Protein AF-A0A847A794-F1 (afdb_monomer)

Radius of gyration: 13.82 Å; Cα contacts (8 Å, |Δi|>4): 71; chains: 1; bounding box: 27×31×35 Å

Solvent-accessible surface area (backbone atoms only — not comparable to full-atom values): 5258 Å² total; per-residue (Å²): 71,91,89,49,84,73,91,75,89,82,45,78,89,75,60,86,98,60,87,79,86,84,56,71,93,40,60,40,48,83,75,50,47,65,65,72,92,74,74,72,82,85,83,91,84,70,98,59,76,51,78,48,70,56,69,51,71,43,80,90,44,98,80,50,54,69,52,68,54,88,62,51,70,91

Mean predicted aligned error: 4.2 Å

Foldseek 3Di:
DVVDDDDDDADADDDPPGDDDDDQCWQGHPVRDRDDPDDDDDDDDDPDWDKDKDKDFDPVDPVGDIDIDDIDTD

Secondary structure (DSSP, 8-state):
--SSPPP--------TT------TTS-BTTTTBPPPSS--------SS--EE--EEEETTSTT-EEEEPPPEE-

Structure (mmCIF, N/CA/C/O backbone):
data_AF-A0A847A794-F1
#
_entry.id   AF-A0A847A794-F1
#
loop_
_atom_site.group_PDB
_atom_site.id
_atom_site.type_symbol
_atom_site.label_atom_id
_atom_site.label_alt_id
_atom_site.label_comp_id
_atom_site.label_asym_id
_atom_site.label_entity_id
_atom_site.label_seq_id
_atom_site.pdbx_PDB_ins_code
_atom_site.Cartn_x
_atom_site.Cartn_y
_atom_site.Cartn_z
_atom_site.occupancy
_atom_site.B_iso_or_equiv
_atom_site.auth_seq_id
_atom_site.auth_comp_id
_atom_site.auth_asym_id
_atom_site.auth_atom_id
_atom_site.pdbx_PDB_model_num
ATOM 1 N N . PHE A 1 1 ? -6.783 -11.391 5.314 1.00 92.88 1 PHE A N 1
ATOM 2 C CA . PHE A 1 1 ? -7.252 -10.817 6.593 1.00 92.88 1 PHE A CA 1
ATOM 3 C C . PHE A 1 1 ? -6.940 -11.825 7.687 1.00 92.88 1 PHE A C 1
ATOM 5 O O . PHE A 1 1 ? -6.456 -12.899 7.350 1.00 92.88 1 PHE A O 1
ATOM 12 N N . GLU A 1 2 ? -7.159 -11.508 8.961 1.00 94.31 2 GLU A N 1
ATOM 13 C CA . GLU A 1 2 ? -6.888 -12.472 10.044 1.00 94.31 2 GLU A CA 1
ATOM 14 C C . GLU A 1 2 ? -7.879 -13.646 10.049 1.00 94.31 2 GLU A C 1
ATOM 16 O O . GLU A 1 2 ? -7.509 -14.765 10.382 1.00 94.31 2 GLU A O 1
ATOM 21 N N . ASP A 1 3 ? -9.123 -13.398 9.635 1.00 94.88 3 ASP A N 1
ATOM 22 C CA . ASP A 1 3 ? -10.271 -14.300 9.787 1.00 94.88 3 ASP A CA 1
ATOM 23 C C . ASP A 1 3 ? -10.879 -14.778 8.456 1.00 94.88 3 ASP A C 1
ATOM 25 O O . ASP A 1 3 ? -11.861 -15.519 8.442 1.00 94.88 3 A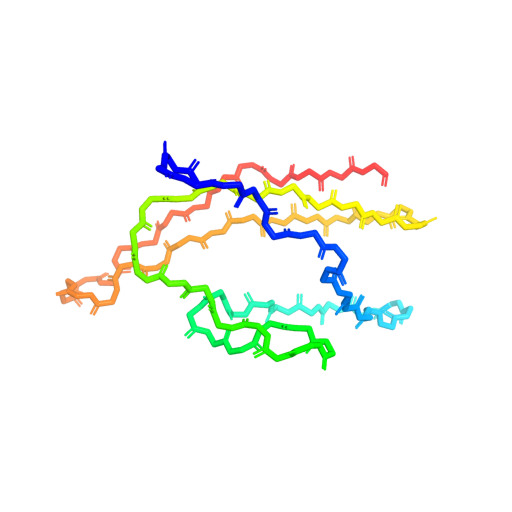SP A O 1
ATOM 29 N N . ARG A 1 4 ? -10.325 -14.336 7.322 1.00 94.25 4 ARG A N 1
ATOM 30 C CA . ARG A 1 4 ? -10.843 -14.640 5.980 1.00 94.25 4 ARG A CA 1
ATOM 31 C C . ARG A 1 4 ? -9.784 -14.526 4.893 1.00 94.25 4 ARG A C 1
ATOM 33 O O . ARG A 1 4 ? -8.771 -13.824 5.032 1.00 94.25 4 ARG A O 1
ATOM 40 N N . GLU A 1 5 ? -10.112 -15.148 3.768 1.00 96.44 5 GLU A N 1
ATOM 41 C CA . GLU A 1 5 ? -9.321 -15.151 2.542 1.00 96.44 5 GLU A CA 1
ATOM 42 C C . GLU A 1 5 ? -8.975 -13.734 2.042 1.00 96.44 5 GLU A C 1
ATOM 44 O O . GLU A 1 5 ? -9.750 -12.784 2.228 1.00 96.44 5 GLU A O 1
ATOM 49 N N . PRO A 1 6 ? -7.798 -13.551 1.414 1.00 95.81 6 PRO A N 1
ATOM 50 C CA . PRO A 1 6 ? -7.396 -12.273 0.853 1.00 95.81 6 PRO A CA 1
ATOM 51 C C . PRO A 1 6 ? -8.223 -11.930 -0.389 1.00 95.81 6 PRO A C 1
ATOM 53 O O . PRO A 1 6 ? -8.501 -12.776 -1.238 1.00 95.81 6 PRO A O 1
ATOM 56 N N . VAL A 1 7 ? -8.545 -10.648 -0.535 1.00 94.94 7 VAL A N 1
ATOM 57 C CA . VAL A 1 7 ? -9.142 -10.114 -1.760 1.00 94.94 7 VAL A CA 1
ATOM 58 C C . VAL A 1 7 ? -8.025 -9.924 -2.785 1.00 94.94 7 VAL A C 1
ATOM 60 O O . VAL A 1 7 ? -7.015 -9.285 -2.495 1.00 94.94 7 VAL A O 1
ATOM 63 N N . LYS A 1 8 ? -8.187 -10.513 -3.972 1.00 94.69 8 LYS A N 1
ATOM 64 C CA . LYS A 1 8 ? -7.207 -10.484 -5.068 1.00 94.69 8 LYS A CA 1
ATOM 65 C C . LYS A 1 8 ? -7.800 -9.794 -6.294 1.00 94.69 8 LYS A C 1
ATOM 67 O O . LYS A 1 8 ? -9.013 -9.651 -6.398 1.00 94.69 8 LYS A O 1
ATOM 72 N N . GLY A 1 9 ? -6.936 -9.409 -7.233 1.00 93.25 9 GLY A N 1
ATOM 73 C CA . GLY A 1 9 ? -7.356 -8.817 -8.508 1.00 93.25 9 GLY A CA 1
ATOM 74 C C . GLY A 1 9 ? -7.841 -7.371 -8.398 1.00 93.25 9 GLY A C 1
ATOM 75 O O . GLY A 1 9 ? -8.582 -6.920 -9.262 1.00 93.25 9 GLY A O 1
ATOM 76 N N . LEU A 1 10 ? -7.443 -6.656 -7.341 1.00 93.69 10 LEU A N 1
ATOM 77 C CA . LEU A 1 10 ? -7.634 -5.212 -7.254 1.00 93.69 10 LEU A CA 1
ATOM 78 C C . LEU A 1 10 ? -6.614 -4.532 -8.168 1.00 93.69 10 LEU A C 1
ATOM 80 O O . LEU A 1 10 ? -5.413 -4.771 -8.025 1.00 93.69 10 LEU A O 1
ATOM 84 N N . THR A 1 11 ? -7.090 -3.711 -9.099 1.00 95.19 11 THR A N 1
ATOM 85 C CA . THR A 1 11 ? -6.254 -3.011 -10.080 1.00 95.19 11 THR A CA 1
ATOM 86 C C . THR A 1 11 ? -6.348 -1.510 -9.885 1.00 95.19 11 THR A C 1
ATOM 88 O O . THR A 1 11 ? -7.401 -0.967 -9.553 1.00 95.19 11 THR A O 1
ATOM 91 N N . ALA A 1 12 ? -5.224 -0.835 -10.089 1.00 93.19 12 ALA A N 1
ATOM 92 C CA . ALA A 1 12 ? -5.152 0.611 -10.140 1.00 93.19 12 ALA A CA 1
ATOM 93 C C . ALA A 1 12 ? -4.055 1.021 -11.121 1.00 93.19 12 ALA A C 1
ATOM 95 O O . ALA A 1 12 ? -3.057 0.316 -11.263 1.00 93.19 12 ALA A O 1
ATOM 96 N N . MET A 1 13 ? -4.233 2.167 -11.774 1.00 94.62 13 MET A N 1
ATOM 97 C CA . MET A 1 13 ? -3.288 2.673 -12.764 1.00 94.62 13 MET A CA 1
ATOM 98 C C . MET A 1 13 ? -2.623 3.955 -12.273 1.00 94.62 13 MET A C 1
ATOM 100 O O . MET A 1 13 ? -3.291 4.905 -11.864 1.00 94.62 13 MET A O 1
ATOM 104 N N . VAL A 1 14 ? -1.296 3.989 -12.365 1.00 94.25 14 VAL A N 1
ATOM 105 C CA . VAL A 1 14 ? -0.494 5.199 -12.184 1.00 94.25 14 VAL A CA 1
ATOM 106 C C . VAL A 1 14 ? 0.105 5.541 -13.539 1.00 94.25 14 VAL A C 1
ATOM 108 O O . VAL A 1 14 ? 0.826 4.740 -14.123 1.00 94.25 14 VAL A O 1
ATOM 111 N N . ALA A 1 15 ? -0.238 6.712 -14.074 1.00 95.56 15 ALA A N 1
ATOM 112 C CA . ALA A 1 15 ? 0.302 7.148 -15.355 1.00 95.56 15 ALA A CA 1
ATOM 113 C C . ALA A 1 15 ? 1.816 7.405 -15.257 1.00 95.56 15 ALA A C 1
ATOM 115 O O . ALA A 1 15 ? 2.330 7.748 -14.190 1.00 95.56 15 ALA A O 1
ATOM 116 N N . ALA A 1 16 ? 2.515 7.280 -16.387 1.00 95.81 16 ALA A N 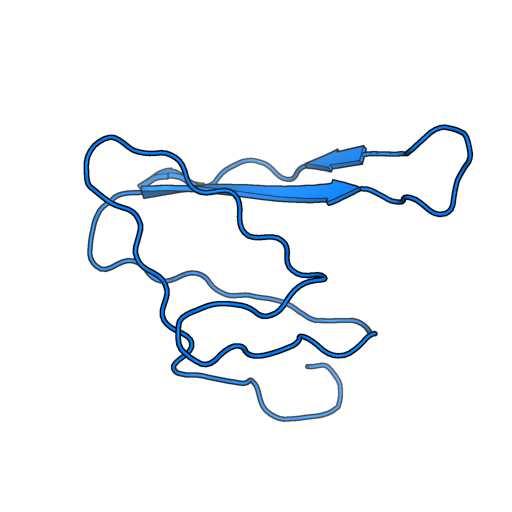1
ATOM 117 C CA . ALA A 1 16 ? 3.945 7.557 -16.469 1.00 95.81 16 ALA A CA 1
ATOM 118 C C . ALA A 1 16 ? 4.280 8.951 -15.913 1.00 95.81 16 ALA A C 1
ATOM 120 O O . ALA A 1 16 ? 3.553 9.919 -16.150 1.00 95.81 16 ALA A O 1
ATOM 121 N N . GLU A 1 17 ? 5.385 9.039 -15.167 1.00 95.25 17 GLU A N 1
ATOM 122 C CA . GLU A 1 17 ? 5.859 10.276 -14.530 1.00 95.25 17 GLU A CA 1
ATOM 123 C C . GLU A 1 17 ? 4.821 10.939 -13.605 1.00 95.25 17 GLU A C 1
ATOM 125 O O . GLU A 1 17 ? 4.738 12.167 -13.509 1.00 95.25 17 GLU A O 1
ATOM 130 N N . ARG A 1 18 ? 3.975 10.150 -12.934 1.00 97.00 18 ARG A N 1
ATOM 131 C CA . ARG A 1 18 ? 3.003 10.657 -11.959 1.00 97.00 18 ARG A CA 1
ATOM 132 C C . ARG A 1 18 ? 3.146 9.961 -10.617 1.00 97.00 18 ARG A C 1
ATOM 134 O O . ARG A 1 18 ? 3.628 8.840 -10.512 1.00 97.00 18 ARG A O 1
ATOM 141 N N . VAL A 1 19 ? 2.667 10.653 -9.589 1.00 95.12 19 VAL A N 1
ATOM 142 C CA . VAL A 1 19 ? 2.473 10.111 -8.245 1.00 95.12 19 VAL A CA 1
ATOM 143 C C . VAL A 1 19 ? 0.978 9.950 -8.024 1.00 95.12 19 VAL A C 1
ATOM 145 O O . VAL A 1 19 ? 0.195 10.831 -8.388 1.00 95.12 19 VAL A O 1
ATOM 148 N N . HIS A 1 20 ? 0.580 8.841 -7.410 1.00 93.75 20 HIS A N 1
ATOM 149 C CA . HIS A 1 20 ? -0.798 8.619 -7.003 1.00 93.75 20 HIS A CA 1
ATOM 150 C C . HIS A 1 20 ? -0.850 8.159 -5.547 1.00 93.75 20 HIS A C 1
ATOM 152 O O . HIS A 1 20 ? -0.194 7.191 -5.167 1.00 93.75 20 HIS A O 1
ATOM 158 N N . CYS A 1 21 ? -1.638 8.860 -4.732 1.00 92.94 21 CYS A N 1
ATOM 159 C CA . CYS A 1 21 ? -1.801 8.561 -3.313 1.00 92.94 21 CYS A CA 1
ATOM 160 C C . CYS A 1 21 ? -3.131 7.842 -3.088 1.00 92.94 21 CYS A C 1
ATOM 162 O O . CYS A 1 21 ? -4.188 8.472 -3.063 1.00 92.94 21 CYS A O 1
ATOM 164 N N . PHE A 1 22 ? -3.078 6.526 -2.897 1.00 93.25 22 PHE A N 1
ATOM 165 C CA . PHE A 1 22 ? -4.266 5.731 -2.602 1.00 93.25 22 PHE A CA 1
ATOM 166 C C . PHE A 1 22 ? -4.701 5.914 -1.149 1.00 93.25 22 PHE A C 1
ATOM 168 O O . PHE A 1 22 ? -3.945 5.648 -0.213 1.00 93.25 22 PHE A O 1
ATOM 175 N N . ARG A 1 23 ? -5.953 6.325 -0.957 1.00 92.19 23 ARG A N 1
ATOM 176 C CA . ARG A 1 23 ? -6.592 6.366 0.356 1.00 92.19 23 ARG A CA 1
ATOM 177 C C . ARG A 1 23 ? -7.245 5.026 0.655 1.00 92.19 23 ARG A C 1
ATOM 179 O O . ARG A 1 23 ? -8.273 4.700 0.080 1.00 92.19 23 ARG A O 1
ATOM 186 N N . LEU A 1 24 ? -6.653 4.261 1.569 1.00 92.50 24 LEU A N 1
ATOM 187 C CA . LEU A 1 24 ? -7.146 2.927 1.939 1.00 92.50 24 LEU A CA 1
ATOM 188 C C . LEU A 1 24 ? -8.430 2.953 2.780 1.00 92.50 24 LEU A C 1
ATOM 190 O O . LEU A 1 24 ? -9.061 1.920 2.980 1.00 92.50 24 LEU A O 1
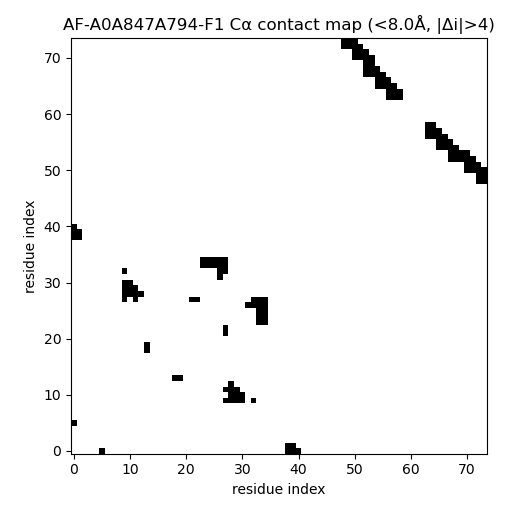ATOM 194 N N . ASP A 1 25 ? -8.819 4.126 3.278 1.00 90.81 25 ASP A N 1
ATOM 195 C CA .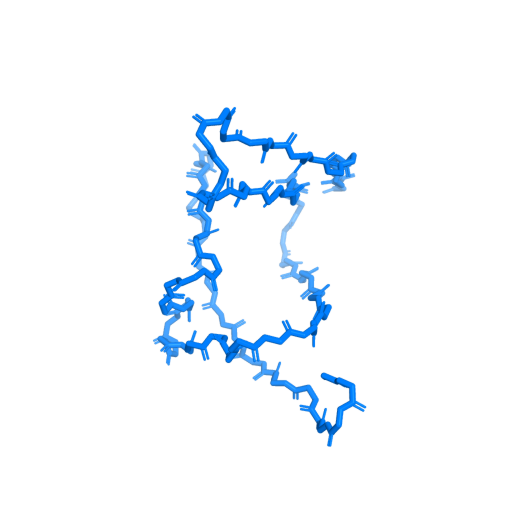 ASP A 1 25 ? -10.120 4.356 3.898 1.00 90.81 25 ASP A CA 1
ATOM 196 C C . ASP A 1 25 ? -11.225 4.663 2.872 1.00 90.81 25 ASP A C 1
ATOM 198 O O . ASP A 1 25 ? -12.396 4.706 3.240 1.00 90.81 25 ASP A O 1
ATOM 202 N N . GLN A 1 26 ? -10.877 4.830 1.593 1.00 92.38 26 GLN A N 1
ATOM 203 C CA . GLN A 1 26 ? -11.804 5.056 0.484 1.00 92.38 26 GLN A CA 1
ATOM 204 C C . GLN A 1 26 ? -11.854 3.843 -0.461 1.00 92.38 26 GLN A C 1
ATOM 206 O O . GLN A 1 26 ? -10.981 2.972 -0.392 1.00 92.38 26 GLN A O 1
ATOM 211 N N . PRO A 1 27 ? -12.851 3.778 -1.367 1.00 94.12 27 PRO A N 1
ATOM 212 C CA . PRO A 1 27 ? -12.921 2.723 -2.367 1.00 94.12 27 PRO A CA 1
ATOM 213 C C . PRO A 1 27 ? -11.661 2.679 -3.237 1.00 94.12 27 PRO A C 1
ATOM 215 O O . PRO A 1 27 ? -11.295 3.671 -3.870 1.00 94.12 27 PRO A O 1
ATOM 218 N N . LEU A 1 28 ? -11.014 1.516 -3.273 1.00 92.69 28 LEU A N 1
ATOM 219 C CA . LEU A 1 28 ? -9.736 1.304 -3.938 1.00 92.69 28 LEU A CA 1
ATOM 220 C C . LEU A 1 28 ? -9.919 0.733 -5.347 1.00 92.69 28 LEU A C 1
ATOM 222 O O . LEU A 1 28 ? -10.662 -0.234 -5.545 1.00 92.69 28 LEU A O 1
ATOM 226 N N . GLY A 1 29 ? -9.157 1.290 -6.289 1.00 88.88 29 GLY A N 1
ATOM 227 C CA . GLY A 1 29 ? -8.992 0.745 -7.632 1.00 88.88 29 GLY A CA 1
ATOM 228 C C . GLY A 1 29 ? -10.249 0.791 -8.499 1.00 88.88 29 GLY A C 1
ATOM 229 O O . GLY A 1 29 ? -11.273 1.380 -8.137 1.00 88.88 29 GLY A O 1
ATOM 230 N N . ASP A 1 30 ? -10.175 0.128 -9.648 1.00 89.25 30 ASP A N 1
ATOM 231 C CA . ASP A 1 30 ? -11.270 0.081 -10.627 1.00 89.25 30 ASP A CA 1
ATOM 232 C C . ASP A 1 30 ? -12.492 -0.667 -10.077 1.00 89.25 30 ASP A C 1
ATOM 234 O O . ASP A 1 30 ? -13.640 -0.356 -10.401 1.00 89.25 30 ASP A O 1
ATOM 238 N N . GLN A 1 31 ? -12.247 -1.626 -9.182 1.00 92.62 31 GLN A N 1
ATOM 239 C CA . GLN A 1 31 ? -13.268 -2.440 -8.528 1.00 92.62 31 GLN A CA 1
ATOM 240 C C . GLN A 1 31 ? -13.993 -1.688 -7.401 1.00 92.62 31 GLN A C 1
ATOM 242 O O . GLN A 1 31 ? -14.941 -2.231 -6.833 1.00 92.62 31 GLN A O 1
ATOM 247 N N . ARG A 1 32 ? -13.562 -0.460 -7.059 1.00 93.19 32 ARG A N 1
ATOM 248 C CA . ARG A 1 32 ? -14.097 0.348 -5.947 1.00 93.19 32 ARG A CA 1
ATOM 249 C C . ARG A 1 32 ? -14.221 -0.457 -4.651 1.00 93.19 32 ARG A C 1
ATOM 251 O O . ARG A 1 32 ? -15.213 -0.356 -3.926 1.00 93.19 32 ARG A O 1
ATOM 258 N N . PHE A 1 33 ? -13.220 -1.282 -4.365 1.00 94.19 33 PHE A N 1
ATOM 259 C CA . PHE A 1 33 ? -13.254 -2.151 -3.200 1.00 94.19 33 PHE A CA 1
ATOM 260 C C . PHE A 1 33 ? -13.018 -1.333 -1.931 1.00 94.19 33 PHE A C 1
ATOM 262 O O . PHE A 1 33 ? -11.974 -0.704 -1.774 1.00 94.19 33 PHE A O 1
ATOM 269 N N . GLN A 1 34 ? -13.980 -1.358 -1.011 1.00 95.75 34 GLN A N 1
ATOM 270 C CA . GLN A 1 34 ? -13.828 -0.732 0.295 1.00 95.75 34 GLN A CA 1
ATOM 271 C C . GLN A 1 34 ? -13.213 -1.730 1.275 1.00 95.75 34 GLN A C 1
ATOM 273 O O . GLN A 1 34 ? -13.821 -2.753 1.601 1.00 95.75 34 GLN A O 1
ATOM 278 N N . ILE A 1 35 ? -12.024 -1.409 1.784 1.00 93.81 35 ILE A N 1
ATOM 279 C CA . ILE A 1 35 ? -11.377 -2.223 2.813 1.00 93.81 35 ILE A CA 1
ATOM 280 C C . ILE A 1 35 ? -12.226 -2.144 4.093 1.00 93.81 35 ILE A C 1
ATOM 282 O O . ILE A 1 35 ? -12.546 -1.039 4.548 1.00 93.81 35 ILE A O 1
ATOM 286 N N . PRO A 1 36 ? -12.624 -3.290 4.675 1.00 92.06 36 PRO A N 1
ATOM 287 C CA . PRO A 1 36 ? -13.384 -3.304 5.915 1.00 92.06 36 PRO A CA 1
ATOM 288 C C . PRO A 1 36 ? -12.518 -2.825 7.082 1.00 92.06 36 PRO A C 1
ATOM 290 O O . PRO A 1 36 ? -11.301 -3.008 7.093 1.00 92.06 36 PRO A O 1
ATOM 293 N N . SER A 1 37 ? -13.153 -2.252 8.102 1.00 90.00 37 SER A N 1
ATOM 294 C CA . SER A 1 37 ? -12.460 -1.899 9.340 1.00 90.00 37 SER A CA 1
ATOM 295 C C . SER A 1 37 ? -11.894 -3.148 10.020 1.00 90.00 37 SER A C 1
ATOM 297 O O . SER A 1 37 ? -12.578 -4.165 10.123 1.00 90.00 37 SER A O 1
ATOM 299 N N . GLY A 1 38 ? -10.654 -3.060 10.496 1.00 90.50 38 GLY A N 1
ATOM 300 C CA . GLY A 1 38 ? -9.957 -4.163 11.155 1.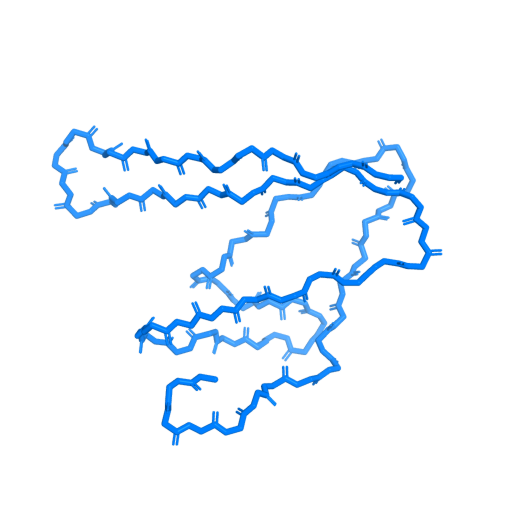00 90.50 38 GLY A CA 1
ATOM 301 C C . GLY A 1 38 ? -8.493 -4.246 10.743 1.00 90.50 38 GLY A C 1
ATOM 302 O O . GLY A 1 38 ? -7.986 -3.387 10.017 1.00 90.50 38 GLY A O 1
ATOM 303 N N . GLN A 1 39 ? -7.814 -5.284 11.224 1.00 92.00 39 GLN A N 1
ATOM 304 C CA . GLN A 1 39 ? -6.423 -5.547 10.891 1.00 92.00 39 GLN A CA 1
ATOM 305 C C . GLN A 1 39 ? -6.318 -6.249 9.533 1.00 92.00 39 GLN A C 1
ATOM 307 O O . GLN A 1 39 ? -7.024 -7.214 9.230 1.00 92.00 39 GLN A O 1
ATOM 312 N N . TYR A 1 40 ? -5.423 -5.743 8.691 1.00 94.25 40 TYR A N 1
ATOM 313 C CA . TYR A 1 40 ? -5.129 -6.318 7.389 1.00 94.25 40 TYR A CA 1
ATOM 314 C C . TYR A 1 40 ? -3.667 -6.079 7.021 1.00 94.25 40 TYR A C 1
ATOM 316 O O . TYR A 1 40 ? -2.963 -5.268 7.622 1.00 94.25 40 TYR A O 1
ATOM 324 N N . SER A 1 41 ? -3.225 -6.794 5.998 1.00 93.50 41 SER A N 1
ATOM 325 C CA . SER A 1 41 ? -1.954 -6.564 5.324 1.00 93.50 41 SER A CA 1
ATOM 326 C C . SER A 1 41 ? -2.230 -6.459 3.832 1.00 93.50 41 SER A C 1
ATOM 328 O O . SER A 1 41 ? -3.216 -7.014 3.342 1.00 93.50 41 SER A O 1
ATOM 330 N N . LEU A 1 42 ? -1.379 -5.730 3.122 1.00 92.62 42 LEU A N 1
ATOM 331 C CA . LEU A 1 42 ? -1.478 -5.550 1.681 1.00 92.62 42 LEU A CA 1
ATOM 332 C C . LEU A 1 42 ? -0.172 -5.975 1.024 1.00 92.62 42 LEU A C 1
ATOM 334 O O . LEU A 1 42 ? 0.896 -5.875 1.625 1.00 92.62 42 LEU A O 1
ATOM 338 N N . VAL A 1 43 ? -0.279 -6.428 -0.218 1.00 93.12 43 VAL A N 1
ATOM 339 C CA . VAL A 1 43 ? 0.858 -6.708 -1.089 1.00 93.12 43 VAL A CA 1
ATOM 340 C C . VAL A 1 43 ? 0.625 -5.924 -2.372 1.00 93.12 43 VAL A C 1
ATOM 342 O O . VAL A 1 43 ? -0.452 -6.020 -2.962 1.00 93.12 43 VAL A O 1
ATOM 345 N N . LEU A 1 44 ? 1.611 -5.124 -2.770 1.00 92.31 44 LEU A N 1
ATOM 346 C CA . LEU A 1 44 ? 1.583 -4.354 -4.007 1.00 92.31 44 LEU A CA 1
ATOM 347 C C . LEU A 1 44 ? 2.409 -5.090 -5.059 1.00 92.31 44 LEU A C 1
ATOM 349 O O . LEU A 1 44 ? 3.586 -5.359 -4.836 1.00 92.31 44 LEU A O 1
ATOM 353 N N . HIS A 1 45 ? 1.800 -5.382 -6.204 1.00 93.69 45 HIS A N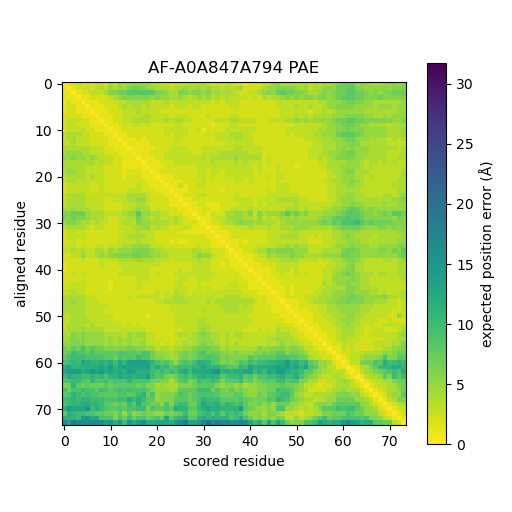 1
ATOM 354 C CA . HIS A 1 45 ? 2.503 -5.849 -7.394 1.00 93.69 45 HIS A CA 1
ATOM 355 C C . HIS A 1 45 ? 2.372 -4.784 -8.480 1.00 93.69 45 HIS A C 1
ATOM 357 O O . HIS A 1 45 ? 1.277 -4.260 -8.688 1.00 93.69 45 HIS A O 1
ATOM 363 N N . SER A 1 46 ? 3.470 -4.488 -9.169 1.00 93.56 46 SER A N 1
ATOM 364 C CA . SER A 1 46 ? 3.469 -3.639 -10.357 1.00 93.56 46 SER A CA 1
ATOM 365 C C . SER A 1 46 ? 4.129 -4.384 -11.511 1.00 93.56 46 SER A C 1
ATOM 367 O O . SER A 1 46 ? 5.039 -5.188 -11.317 1.00 93.56 46 SER A O 1
ATOM 369 N N . ASP A 1 47 ? 3.605 -4.138 -12.701 1.00 94.69 47 ASP A N 1
ATOM 370 C CA . ASP A 1 47 ? 4.139 -4.556 -13.991 1.00 94.69 47 ASP A CA 1
ATOM 371 C C . ASP A 1 47 ? 5.410 -3.786 -14.387 1.00 94.69 47 ASP A C 1
ATOM 373 O O . ASP A 1 47 ? 6.175 -4.269 -15.222 1.00 94.69 47 ASP A O 1
ATOM 377 N N . LEU A 1 48 ? 5.663 -2.628 -13.767 1.00 94.31 48 LEU A N 1
ATOM 378 C CA . LEU A 1 48 ? 6.842 -1.792 -13.985 1.00 94.31 48 LEU A CA 1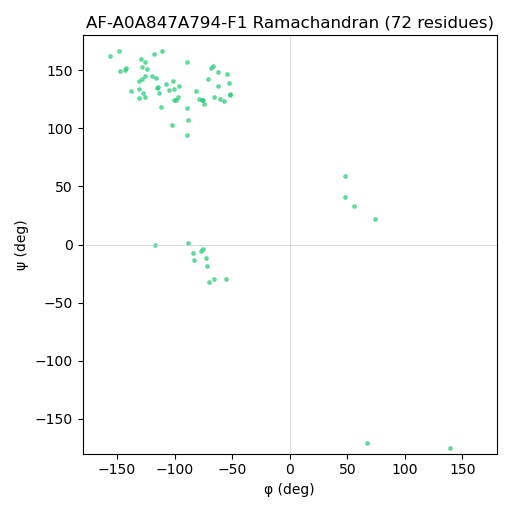
ATOM 379 C C . LEU A 1 48 ? 7.535 -1.429 -12.655 1.00 94.31 48 LEU A C 1
ATOM 381 O O . LEU A 1 48 ? 6.909 -1.474 -11.596 1.00 94.31 48 LEU A O 1
ATOM 385 N N . PRO A 1 49 ? 8.822 -1.043 -12.695 1.00 94.38 49 PRO A N 1
ATOM 386 C CA . PRO A 1 49 ? 9.527 -0.462 -11.554 1.00 94.38 49 PRO A CA 1
ATOM 387 C C . PRO A 1 49 ? 8.776 0.726 -10.941 1.00 94.38 49 PRO A C 1
ATOM 389 O O . PRO A 1 49 ? 8.391 1.661 -11.650 1.00 94.38 49 PRO A O 1
ATOM 392 N N . VAL A 1 50 ? 8.578 0.708 -9.622 1.00 94.38 50 VAL A N 1
ATOM 393 C CA . VAL A 1 50 ? 7.862 1.763 -8.889 1.00 94.38 50 VAL A CA 1
ATOM 394 C C . VAL A 1 50 ? 8.484 2.014 -7.521 1.00 94.38 50 VAL A C 1
ATOM 396 O O . VAL A 1 50 ? 8.988 1.108 -6.860 1.00 94.38 50 VAL A O 1
ATOM 399 N N . ALA A 1 51 ? 8.375 3.258 -7.055 1.00 94.12 51 ALA A N 1
ATOM 400 C CA . ALA A 1 51 ? 8.603 3.611 -5.660 1.00 94.12 51 ALA A CA 1
ATOM 401 C C . ALA A 1 51 ? 7.257 3.680 -4.927 1.00 94.12 51 ALA A C 1
ATOM 403 O O . ALA A 1 51 ? 6.341 4.384 -5.355 1.00 94.12 51 ALA A O 1
ATOM 404 N N . SER A 1 52 ? 7.135 2.968 -3.809 1.00 93.38 52 SER A N 1
ATOM 405 C CA . SER A 1 52 ? 5.919 2.928 -2.997 1.00 93.38 52 SER A CA 1
ATOM 406 C C . SER A 1 52 ? 6.231 3.167 -1.526 1.00 93.38 52 SER A C 1
ATOM 408 O O . SER A 1 52 ? 7.231 2.691 -0.990 1.00 93.38 52 SER A O 1
ATOM 410 N N . VAL A 1 53 ? 5.363 3.927 -0.863 1.00 93.19 53 VAL A N 1
ATOM 411 C CA . VAL A 1 53 ? 5.462 4.227 0.566 1.00 93.19 53 VAL A CA 1
ATOM 412 C C . VAL A 1 53 ? 4.104 3.966 1.190 1.00 93.19 53 VAL A C 1
ATOM 414 O O . VAL A 1 53 ? 3.079 4.396 0.662 1.00 93.19 53 VAL A O 1
ATOM 417 N N . PHE A 1 54 ? 4.100 3.27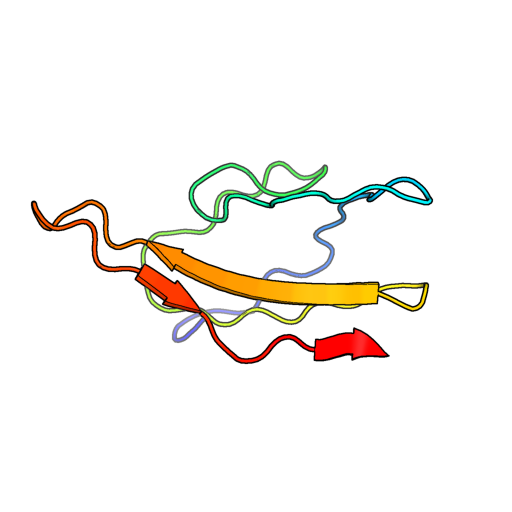9 2.328 1.00 92.75 54 PHE A N 1
ATOM 418 C CA . PHE A 1 54 ? 2.903 3.102 3.136 1.00 92.75 54 PHE A CA 1
ATOM 419 C C . PHE A 1 54 ? 2.978 3.999 4.371 1.00 92.75 54 PHE A C 1
ATOM 421 O O . PHE A 1 54 ? 3.989 4.044 5.076 1.00 92.75 54 PHE A O 1
ATOM 428 N N . GLY A 1 55 ? 1.888 4.707 4.638 1.00 91.06 55 GLY A N 1
ATOM 429 C CA . GLY A 1 55 ? 1.737 5.517 5.834 1.00 91.06 55 GLY A CA 1
ATOM 430 C C . GLY A 1 55 ? 0.318 5.449 6.366 1.00 91.06 55 GLY A C 1
ATOM 431 O O . GLY A 1 55 ? -0.634 5.229 5.614 1.00 91.06 55 GLY A O 1
ATOM 432 N N . ARG A 1 56 ? 0.180 5.636 7.677 1.00 90.00 56 ARG A N 1
ATOM 433 C CA . ARG A 1 56 ? -1.117 5.735 8.342 1.00 90.00 56 ARG A CA 1
ATOM 434 C C . ARG A 1 56 ? -1.156 7.003 9.173 1.00 90.00 56 ARG A C 1
ATOM 436 O O . ARG A 1 56 ? -0.281 7.257 9.998 1.00 90.00 56 ARG A O 1
ATOM 443 N N . LEU A 1 57 ? -2.232 7.752 8.974 1.00 89.44 57 LEU A N 1
ATOM 444 C CA . LEU A 1 57 ? -2.609 8.879 9.808 1.00 89.44 57 LEU A CA 1
ATOM 445 C C . LEU A 1 57 ? -3.683 8.428 10.801 1.00 89.44 57 LEU A C 1
ATOM 447 O O . LEU A 1 57 ? -4.725 7.915 10.386 1.00 89.44 57 LEU A O 1
ATOM 451 N N . ASP A 1 58 ? -3.457 8.615 12.101 1.00 87.06 58 ASP A N 1
ATOM 452 C CA . ASP A 1 58 ? -4.508 8.442 13.106 1.00 87.06 58 ASP A CA 1
ATOM 453 C C . ASP A 1 58 ? -5.257 9.758 13.329 1.00 87.06 58 ASP A C 1
ATOM 455 O O . ASP A 1 58 ? -4.863 10.611 14.124 1.00 87.06 58 ASP A O 1
ATOM 459 N N . VAL A 1 59 ? -6.365 9.915 12.608 1.00 82.12 59 VAL A N 1
ATOM 460 C CA . VAL A 1 59 ? -7.208 11.120 12.657 1.00 82.12 59 VAL A CA 1
ATOM 461 C C . VAL A 1 59 ? -8.073 11.221 13.918 1.00 82.12 59 VAL A C 1
ATOM 463 O O . VAL A 1 59 ? -8.771 12.213 14.102 1.00 82.12 59 VAL A O 1
ATOM 466 N N . ARG A 1 60 ? -8.060 10.205 14.794 1.00 81.94 60 ARG A N 1
ATOM 467 C CA . ARG A 1 60 ? -8.871 10.188 16.027 1.00 81.94 60 ARG A CA 1
ATOM 468 C C . ARG A 1 60 ? -8.210 10.941 17.180 1.00 81.94 60 ARG A C 1
ATOM 470 O O . ARG A 1 60 ? -8.857 11.187 18.193 1.00 81.94 60 ARG A O 1
ATOM 477 N N . GLN A 1 61 ? -6.927 11.273 17.053 1.00 81.56 61 GLN A N 1
ATOM 478 C CA . GLN A 1 61 ? -6.177 12.016 18.060 1.00 81.56 61 GLN A CA 1
ATOM 479 C C . GLN A 1 61 ? -6.050 13.490 17.647 1.00 81.56 61 GLN A C 1
ATOM 481 O O . GLN A 1 61 ? -5.768 13.752 16.478 1.00 81.56 61 GLN A O 1
ATOM 486 N N . PRO A 1 62 ? -6.165 14.457 18.582 1.00 81.25 62 PRO A N 1
ATOM 487 C CA . PRO A 1 62 ? -6.045 15.887 18.270 1.00 81.25 62 PRO A CA 1
ATOM 488 C C . PRO A 1 62 ? -4.731 16.258 17.571 1.00 81.25 62 PRO A C 1
ATOM 490 O O . PRO A 1 62 ? -4.691 17.178 16.763 1.00 81.25 62 PRO A O 1
ATOM 493 N N . ASN A 1 63 ? -3.666 15.507 17.858 1.00 84.69 63 ASN A N 1
ATOM 494 C CA . ASN A 1 63 ? -2.324 15.766 17.346 1.00 84.69 63 ASN A CA 1
ATOM 495 C C . ASN A 1 63 ? -2.043 15.086 15.996 1.00 84.69 63 ASN A C 1
ATOM 497 O O . ASN A 1 63 ? -0.924 15.199 15.506 1.00 84.69 63 ASN A O 1
ATOM 501 N N . LEU A 1 64 ? -3.024 14.374 15.417 1.00 81.31 64 LEU A N 1
ATOM 502 C CA . LEU A 1 64 ? -2.930 13.737 14.097 1.00 81.31 64 LEU A CA 1
ATOM 503 C C . LEU A 1 64 ? -1.635 12.928 13.912 1.00 81.31 64 LEU A C 1
ATOM 505 O O . LEU A 1 64 ? -0.827 13.201 13.025 1.00 81.31 64 LEU A O 1
ATOM 509 N N . ALA A 1 65 ? -1.419 11.933 14.774 1.00 83.50 65 ALA A N 1
ATOM 510 C CA . ALA A 1 65 ? -0.202 11.131 14.740 1.00 83.50 65 ALA A CA 1
ATOM 511 C C . ALA A 1 65 ? -0.057 10.403 13.393 1.00 83.50 65 ALA A C 1
ATOM 513 O O . ALA A 1 65 ? -0.946 9.656 12.973 1.00 83.5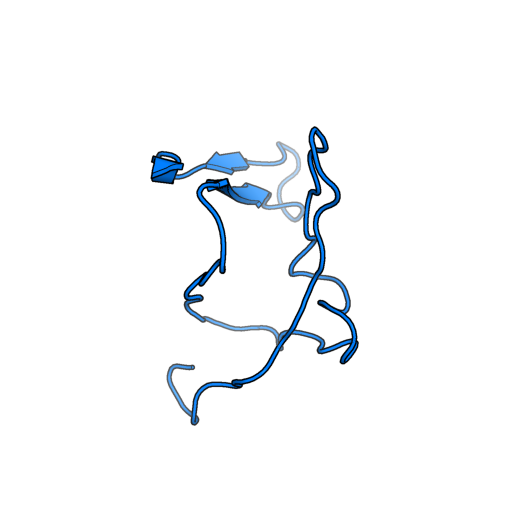0 65 ALA A O 1
ATOM 514 N N . TYR A 1 66 ? 1.081 10.608 12.730 1.00 85.94 66 TYR A N 1
ATOM 515 C CA . TYR A 1 66 ? 1.414 9.985 11.455 1.00 85.94 66 TYR A CA 1
ATOM 516 C C . TYR A 1 66 ? 2.618 9.068 11.614 1.00 85.94 66 TYR A C 1
ATOM 518 O O . TYR A 1 66 ? 3.626 9.459 12.204 1.00 85.94 66 TYR A O 1
ATOM 526 N N . TYR A 1 67 ? 2.536 7.868 11.048 1.00 86.19 67 TYR A N 1
ATOM 527 C CA . TYR A 1 67 ? 3.713 7.033 10.843 1.00 86.19 67 TYR A CA 1
ATOM 528 C C . TYR A 1 67 ? 3.790 6.563 9.397 1.00 86.19 67 TYR A C 1
ATOM 530 O O . TYR A 1 67 ? 2.782 6.229 8.772 1.00 86.19 67 TYR A O 1
ATOM 538 N N . SER A 1 68 ? 5.015 6.510 8.888 1.00 86.25 68 SER A N 1
ATOM 539 C CA . SER A 1 68 ? 5.364 5.912 7.606 1.00 86.25 68 SER A CA 1
ATOM 540 C C . SER A 1 68 ? 6.346 4.777 7.831 1.00 86.25 68 SER A C 1
ATOM 542 O O . SER A 1 68 ? 7.213 4.861 8.701 1.00 86.25 68 SER A O 1
ATOM 544 N N . VAL A 1 69 ? 6.234 3.735 7.021 1.00 85.00 69 VAL A N 1
ATOM 545 C CA . VAL A 1 69 ? 7.288 2.723 6.888 1.00 85.00 69 VAL A CA 1
ATOM 546 C C . VAL A 1 69 ? 8.264 3.146 5.800 1.00 85.00 69 VAL A C 1
ATOM 548 O O . VAL A 1 69 ? 7.923 3.937 4.918 1.00 85.00 69 VAL A O 1
ATOM 551 N N . THR A 1 70 ? 9.483 2.613 5.871 1.00 84.88 70 THR A N 1
ATOM 552 C CA . THR A 1 70 ? 10.489 2.782 4.821 1.00 84.88 70 THR A CA 1
ATOM 553 C C . THR A 1 70 ? 9.892 2.394 3.473 1.00 84.88 70 THR A C 1
ATOM 555 O O . THR A 1 70 ? 9.301 1.322 3.338 1.00 84.88 70 THR A O 1
ATOM 558 N N . GLY A 1 71 ? 10.027 3.287 2.493 1.00 81.19 71 GLY A N 1
ATOM 559 C CA . GLY A 1 71 ? 9.554 3.035 1.140 1.00 81.19 71 GLY A CA 1
ATOM 560 C C . GLY A 1 71 ? 10.275 1.856 0.495 1.00 81.19 71 GLY A C 1
ATOM 561 O O . GLY A 1 71 ? 11.451 1.612 0.766 1.00 81.19 71 GLY A O 1
ATOM 562 N N . TYR A 1 72 ? 9.568 1.148 -0.376 1.00 85.50 72 TYR A N 1
ATOM 563 C CA . TYR A 1 72 ? 10.147 0.152 -1.267 1.00 85.50 72 TYR A CA 1
ATOM 564 C C . TYR A 1 72 ? 10.312 0.764 -2.658 1.00 85.50 72 TYR A C 1
ATOM 566 O O . TYR A 1 72 ? 9.381 1.393 -3.164 1.00 85.50 72 TYR A O 1
ATOM 574 N N . ALA A 1 73 ? 11.478 0.573 -3.269 1.00 82.62 73 ALA A N 1
ATOM 575 C CA . ALA A 1 73 ? 11.748 0.948 -4.651 1.00 82.62 73 ALA A CA 1
ATOM 576 C C . ALA A 1 73 ? 12.554 -0.167 -5.325 1.00 82.62 73 ALA A C 1
ATOM 578 O O . ALA A 1 73 ? 13.539 -0.644 -4.753 1.00 82.62 73 ALA A O 1
ATOM 579 N N . TRP A 1 74 ? 12.123 -0.567 -6.517 1.00 71.06 74 TRP A N 1
ATOM 580 C CA . TRP A 1 74 ? 12.801 -1.512 -7.401 1.00 71.06 74 TRP A CA 1
ATOM 581 C C . TRP A 1 74 ? 12.553 -1.097 -8.842 1.00 71.06 74 TRP A C 1
ATOM 583 O O . TRP A 1 74 ? 11.412 -0.645 -9.098 1.00 71.06 74 TRP A O 1
#

pLDDT: mean 91.01, std 4.92, range [71.06, 97.0]

Sequence (74 aa):
FEDREPVKGLTAMVAAERVHCFRLDQPLGDQRFQIPSGQYSLVLHSDLPVASVFGRLDVRQPNLAYYSVTGYAW